Protein AF-A0A5C4X707-F1 (afdb_monomer)

pLDDT: mean 84.42, std 12.71, range [41.91, 95.31]

Structure (mmCIF, N/CA/C/O backbone):
data_AF-A0A5C4X707-F1
#
_entry.id   AF-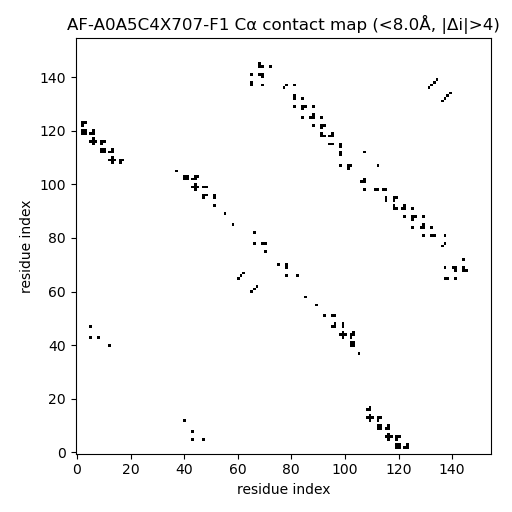A0A5C4X707-F1
#
loop_
_atom_site.group_PDB
_atom_site.id
_atom_site.type_symbol
_atom_site.label_atom_id
_atom_site.label_alt_id
_atom_site.label_comp_id
_atom_site.label_asym_id
_atom_site.label_entity_id
_atom_site.label_seq_id
_atom_site.pdbx_PDB_ins_code
_atom_site.Cartn_x
_atom_site.Cartn_y
_atom_site.Cartn_z
_atom_site.occupancy
_atom_site.B_iso_or_equiv
_atom_site.auth_seq_id
_atom_site.auth_comp_id
_atom_site.auth_asym_id
_atom_site.auth_atom_id
_atom_site.pdbx_PDB_model_num
ATOM 1 N N . MET A 1 1 ? -11.961 -0.443 -3.404 1.00 50.44 1 MET A N 1
ATOM 2 C CA . MET A 1 1 ? -12.842 -0.056 -2.289 1.00 50.44 1 MET A CA 1
ATOM 3 C C . MET A 1 1 ? -12.037 -0.204 -1.012 1.00 50.44 1 MET A C 1
ATOM 5 O O . MET A 1 1 ? -11.544 -1.285 -0.761 1.00 50.44 1 MET A O 1
ATOM 9 N N . ASP A 1 2 ? -11.797 0.842 -0.243 1.00 75.44 2 ASP A N 1
ATOM 10 C CA . ASP A 1 2 ? -10.866 1.921 -0.594 1.00 75.44 2 ASP A CA 1
ATOM 1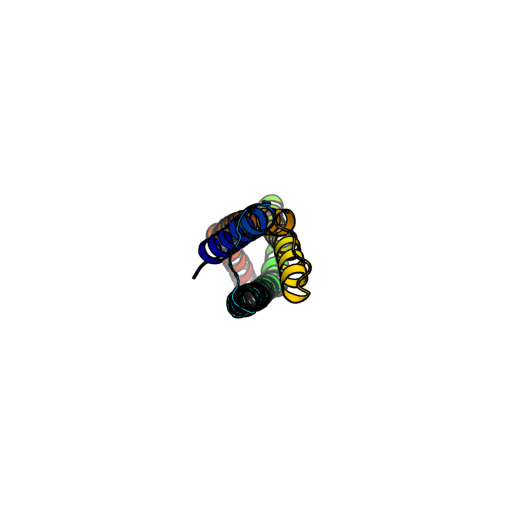1 C C . ASP A 1 2 ? -10.166 2.305 0.723 1.00 75.44 2 ASP A C 1
ATOM 13 O O . ASP A 1 2 ? -10.848 2.381 1.739 1.00 75.44 2 ASP A O 1
ATOM 17 N N . LEU A 1 3 ? -8.849 2.534 0.763 1.00 79.50 3 LEU A N 1
ATOM 18 C CA . LEU A 1 3 ? -8.132 2.860 2.019 1.00 79.50 3 LEU A CA 1
ATOM 19 C C . LEU A 1 3 ? -8.774 4.044 2.778 1.00 79.50 3 LEU A C 1
ATOM 21 O O . LEU A 1 3 ? -8.663 4.153 3.995 1.00 79.50 3 LEU A O 1
ATOM 25 N N . ALA A 1 4 ? -9.506 4.903 2.060 1.00 82.88 4 ALA A N 1
ATOM 26 C CA . ALA A 1 4 ? -10.344 5.958 2.621 1.00 82.88 4 ALA A CA 1
ATOM 27 C C . ALA A 1 4 ? -11.526 5.434 3.463 1.00 82.88 4 ALA A C 1
ATOM 29 O O . ALA A 1 4 ? -11.800 5.979 4.526 1.00 82.88 4 ALA A O 1
ATOM 30 N N . VAL A 1 5 ? -12.203 4.369 3.027 1.00 88.69 5 VAL A N 1
ATOM 31 C CA . VAL A 1 5 ? -13.287 3.713 3.778 1.00 88.69 5 VAL A CA 1
ATOM 32 C C . VAL A 1 5 ? -12.738 3.064 5.047 1.00 88.69 5 VAL A C 1
ATOM 34 O O . VAL A 1 5 ? -13.334 3.211 6.109 1.00 88.69 5 VAL A O 1
ATOM 37 N N . ALA A 1 6 ? -11.574 2.414 4.964 1.00 83.38 6 ALA A N 1
ATOM 38 C CA . ALA A 1 6 ? -10.903 1.861 6.139 1.00 83.38 6 ALA A CA 1
ATOM 39 C C . ALA A 1 6 ? -10.487 2.965 7.130 1.00 83.38 6 ALA A C 1
ATOM 41 O O . ALA A 1 6 ? -10.688 2.820 8.333 1.00 83.38 6 ALA A O 1
ATOM 42 N N . ALA A 1 7 ? -9.986 4.103 6.631 1.00 83.56 7 ALA A N 1
ATOM 43 C CA . ALA A 1 7 ? -9.646 5.252 7.470 1.00 83.56 7 ALA A CA 1
ATOM 44 C C . ALA A 1 7 ? -10.883 5.845 8.165 1.00 83.56 7 ALA A C 1
ATOM 46 O O . ALA A 1 7 ? -10.827 6.151 9.353 1.00 83.56 7 ALA A O 1
ATOM 47 N N . LEU A 1 8 ? -12.009 5.960 7.452 1.00 86.19 8 LEU A N 1
ATOM 48 C CA . LEU A 1 8 ? -13.289 6.387 8.028 1.00 86.19 8 LEU A CA 1
ATOM 49 C C . LEU A 1 8 ? -13.789 5.399 9.091 1.00 86.19 8 LEU A C 1
ATOM 51 O O . LEU A 1 8 ? -14.259 5.818 10.146 1.00 86.19 8 LEU A O 1
ATOM 55 N N . ALA A 1 9 ? -13.657 4.093 8.848 1.00 85.31 9 ALA A N 1
ATOM 56 C CA . ALA A 1 9 ? -14.033 3.062 9.811 1.00 85.31 9 ALA A CA 1
ATOM 57 C C . ALA A 1 9 ? -13.175 3.116 11.088 1.00 85.31 9 ALA A C 1
ATOM 59 O O . ALA A 1 9 ? -13.724 3.004 12.185 1.00 85.31 9 ALA A O 1
ATOM 60 N N . ALA A 1 10 ? -11.862 3.339 10.956 1.00 81.31 10 ALA A N 1
ATOM 61 C CA . ALA A 1 10 ? -10.948 3.521 12.084 1.00 81.31 10 ALA A CA 1
ATOM 62 C C . ALA A 1 10 ? -11.293 4.780 12.900 1.00 81.31 10 ALA A C 1
ATOM 64 O O . ALA A 1 10 ? -11.431 4.699 14.120 1.00 81.31 10 ALA A O 1
ATOM 65 N N . SER A 1 11 ? -11.542 5.917 12.240 1.00 84.69 11 SER A N 1
ATOM 66 C CA . SER A 1 11 ? -11.989 7.146 12.914 1.00 84.69 11 SER A CA 1
ATOM 67 C C . SER A 1 11 ? -13.323 6.960 13.647 1.00 84.69 11 SER A C 1
ATOM 69 O O . SER A 1 11 ? -13.434 7.324 14.814 1.00 84.69 11 SER A O 1
ATOM 71 N N . ALA A 1 12 ? -14.301 6.295 13.026 1.00 85.62 12 ALA A N 1
ATOM 72 C CA . ALA A 1 12 ? -15.584 6.001 13.665 1.00 85.62 12 ALA A CA 1
ATOM 73 C C . ALA A 1 12 ? -15.464 5.017 14.847 1.00 85.62 12 ALA A C 1
ATOM 75 O O . ALA A 1 12 ? -16.331 4.977 15.721 1.00 85.62 12 ALA A O 1
ATOM 76 N N . LEU A 1 13 ? -14.441 4.156 14.875 1.00 82.56 13 LEU A N 1
ATOM 77 C CA . LEU A 1 13 ? -14.133 3.338 16.051 1.00 82.56 13 LEU A CA 1
ATOM 78 C C . LEU A 1 13 ? -13.536 4.199 17.173 1.00 82.56 13 LEU A C 1
ATOM 80 O O . LEU A 1 13 ? -13.983 4.054 18.308 1.00 82.56 13 LEU A O 1
ATOM 84 N N . ALA A 1 14 ? -12.624 5.125 16.858 1.00 81.19 14 ALA A N 1
ATOM 85 C CA . ALA A 1 14 ? -12.007 6.018 17.843 1.00 81.19 14 ALA A CA 1
ATOM 86 C C . ALA A 1 14 ? -13.047 6.881 18.579 1.00 81.19 14 ALA A C 1
ATOM 88 O O . ALA A 1 14 ? -13.078 6.892 19.807 1.00 81.19 14 ALA A O 1
ATOM 89 N N . GLU A 1 15 ? -13.962 7.513 17.837 1.00 84.38 15 GLU A N 1
ATOM 90 C CA . GLU A 1 15 ? -15.031 8.360 18.397 1.00 84.38 15 GLU A CA 1
ATOM 91 C C . GLU A 1 15 ? -15.946 7.595 19.370 1.00 84.38 15 GLU A C 1
ATOM 93 O O . GLU A 1 15 ? -16.390 8.132 20.385 1.00 84.38 15 GLU A O 1
ATOM 98 N N . ARG A 1 16 ? -16.212 6.311 19.092 1.00 81.88 16 ARG A N 1
ATOM 99 C CA . ARG A 1 16 ? -17.017 5.451 19.976 1.00 81.88 16 ARG A CA 1
ATOM 100 C C . ARG A 1 16 ? -16.262 5.032 21.232 1.00 81.88 16 ARG A C 1
ATOM 102 O O . ARG A 1 16 ? -16.881 4.925 22.289 1.00 81.88 16 ARG A O 1
ATOM 109 N N . SER A 1 17 ? -14.959 4.785 21.116 1.00 77.69 17 SER A N 1
ATOM 110 C CA . SER A 1 17 ? -14.108 4.455 22.260 1.00 77.69 17 SER A CA 1
ATOM 111 C C . SER A 1 17 ? -14.00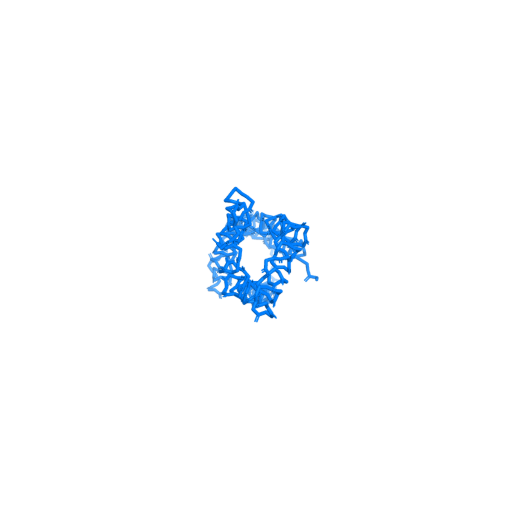4 5.630 23.235 1.00 77.69 17 SER A C 1
ATOM 113 O O . SER A 1 17 ? -14.127 5.415 24.438 1.00 77.69 17 SER A O 1
ATOM 115 N N . ASP A 1 18 ? -13.884 6.866 22.737 1.00 78.19 18 ASP A N 1
ATOM 116 C CA . ASP A 1 18 ? -13.902 8.072 23.580 1.00 78.19 18 ASP A CA 1
ATOM 117 C C . ASP A 1 18 ? -15.252 8.256 24.295 1.00 78.19 18 ASP A C 1
ATOM 119 O O . ASP A 1 18 ? -15.297 8.518 25.497 1.00 78.19 18 ASP A O 1
ATOM 123 N N . ALA A 1 19 ? -16.369 8.073 23.578 1.00 73.75 19 ALA A N 1
ATOM 124 C CA . ALA A 1 19 ? -17.711 8.225 24.144 1.00 73.75 19 ALA A CA 1
ATOM 125 C C . ALA A 1 19 ? -18.010 7.221 25.275 1.00 73.75 19 ALA A C 1
ATOM 127 O O . ALA A 1 19 ? -18.775 7.531 26.187 1.00 73.75 19 ALA A O 1
ATOM 128 N N . SER A 1 20 ? -17.395 6.033 25.243 1.00 63.66 20 SER A N 1
ATOM 129 C CA . SER A 1 20 ? -17.551 5.005 26.279 1.00 63.66 20 SER A CA 1
ATOM 130 C C . SER A 1 20 ? -16.793 5.308 27.580 1.00 63.66 20 SER A C 1
ATOM 132 O O . SER A 1 20 ? -17.053 4.643 28.583 1.00 63.66 20 SER A O 1
ATOM 134 N N . LEU A 1 21 ? -15.856 6.263 27.579 1.00 59.34 21 LEU A N 1
ATOM 135 C CA . LEU A 1 21 ? -15.032 6.625 28.742 1.00 59.34 21 LEU A CA 1
ATOM 136 C C . LEU A 1 21 ? -15.624 7.782 29.569 1.00 59.34 21 LEU A C 1
ATOM 138 O O . LEU A 1 21 ? -15.112 8.086 30.647 1.00 59.34 21 LEU A O 1
ATOM 142 N N . LEU A 1 22 ? -16.703 8.422 29.102 1.00 59.59 22 LEU A N 1
ATOM 143 C CA . LEU A 1 22 ? -17.369 9.512 29.820 1.00 59.59 22 LEU A CA 1
ATOM 144 C C . LEU A 1 22 ? -18.323 8.964 30.906 1.00 59.59 22 LEU A C 1
ATOM 146 O O . LEU A 1 22 ? -19.205 8.157 30.599 1.00 59.59 22 LEU A O 1
ATOM 150 N N . PRO A 1 23 ? -18.205 9.401 32.176 1.00 49.16 23 PRO A N 1
ATOM 151 C CA . PRO A 1 23 ? -19.057 8.921 33.257 1.00 49.16 23 PRO A CA 1
ATOM 152 C C . PRO A 1 23 ? -20.427 9.609 33.193 1.00 49.16 23 PRO A C 1
ATOM 154 O O . PRO A 1 23 ? -20.570 10.765 33.583 1.00 49.16 23 PRO A O 1
ATOM 157 N N . GLY A 1 24 ? -21.449 8.905 32.701 1.00 54.03 24 GLY A N 1
ATOM 158 C CA . GLY A 1 24 ? -22.818 9.429 32.710 1.00 54.03 24 GLY A CA 1
ATOM 159 C C . GLY A 1 24 ? -23.778 8.775 31.722 1.00 54.03 24 GLY A C 1
ATOM 160 O O . GLY A 1 24 ? -24.284 9.444 30.831 1.00 54.03 24 GLY A O 1
ATOM 161 N N . SER A 1 25 ? -24.083 7.486 31.881 1.00 43.97 25 SER A N 1
ATOM 162 C CA . SER A 1 25 ? -25.336 6.935 31.351 1.00 43.97 25 SER A CA 1
ATOM 163 C C . SER A 1 25 ? -25.784 5.760 32.213 1.00 43.97 25 SER A C 1
ATOM 165 O O . SER A 1 25 ? -25.260 4.651 32.147 1.00 43.97 25 SER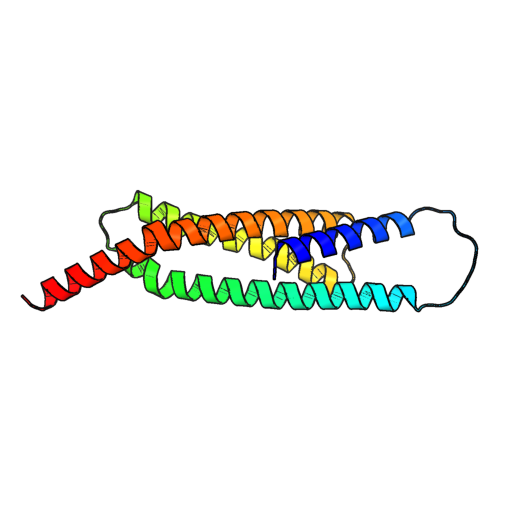 A O 1
ATOM 167 N N . THR A 1 26 ? -26.720 6.052 33.106 1.00 55.25 26 THR A N 1
ATOM 168 C CA . THR A 1 26 ? -27.480 5.087 33.890 1.00 55.25 26 THR A CA 1
ATOM 169 C C . THR A 1 26 ? -28.518 4.408 32.993 1.00 55.25 26 THR A C 1
ATOM 171 O O . THR A 1 26 ? -29.365 5.080 32.413 1.00 55.25 26 THR A O 1
ATOM 174 N N . GLY A 1 27 ? -28.503 3.074 32.914 1.00 41.91 27 GLY A N 1
ATOM 175 C CA . GLY A 1 27 ? -29.601 2.299 32.317 1.00 41.91 27 GLY A CA 1
ATOM 176 C C . GLY A 1 27 ? -29.127 1.038 31.603 1.00 41.91 27 GLY A C 1
ATOM 177 O O . GLY A 1 27 ? -28.537 1.106 30.532 1.00 41.91 27 GLY A O 1
ATOM 178 N N . GLY A 1 28 ? -29.361 -0.119 32.221 1.00 51.09 28 GLY A N 1
ATOM 179 C CA . GLY A 1 28 ? -28.821 -1.405 31.795 1.00 51.09 28 GLY A CA 1
ATOM 180 C C . GLY A 1 28 ? -29.476 -2.033 30.561 1.00 51.09 28 GLY A C 1
ATOM 181 O O . GLY A 1 28 ? -30.682 -1.942 30.357 1.00 51.09 28 GLY A O 1
ATOM 182 N N . ALA A 1 29 ? -28.653 -2.768 29.810 1.00 43.38 29 ALA A N 1
ATOM 183 C CA . ALA A 1 29 ? -28.986 -4.014 29.117 1.00 43.38 29 ALA A CA 1
ATOM 184 C C . ALA A 1 29 ? -27.670 -4.780 28.826 1.00 43.38 29 ALA A C 1
ATOM 186 O O . ALA A 1 29 ? -26.661 -4.150 28.497 1.00 43.38 29 ALA A O 1
ATOM 187 N N . PRO A 1 30 ? -27.625 -6.120 28.948 1.00 47.47 30 PRO A N 1
ATOM 188 C CA . PRO A 1 30 ? -26.400 -6.892 28.752 1.00 47.47 30 PRO A CA 1
ATOM 189 C C . PRO A 1 30 ? -25.955 -6.982 27.273 1.00 47.47 30 PRO A C 1
ATOM 191 O O . PRO A 1 30 ? -26.691 -7.419 26.395 1.00 47.47 30 PRO A O 1
ATOM 194 N N . SER A 1 31 ? -24.684 -6.635 27.034 1.00 50.78 31 SER A N 1
ATOM 195 C CA . SER A 1 31 ? -23.703 -7.367 26.204 1.00 50.78 31 SER A CA 1
ATOM 196 C C . SER A 1 31 ? -23.937 -7.629 24.693 1.00 50.78 31 SER A C 1
ATOM 198 O O . SER A 1 31 ? -23.200 -8.425 24.108 1.00 50.78 31 SER A O 1
ATOM 200 N N . THR A 1 32 ? -24.853 -6.962 23.986 1.00 48.62 32 THR A N 1
ATOM 201 C CA . THR A 1 32 ? -24.938 -7.089 22.503 1.00 48.62 32 THR A CA 1
ATOM 202 C C . THR A 1 32 ? -24.113 -6.036 21.750 1.00 48.62 32 THR A C 1
ATOM 204 O O . THR A 1 32 ? -23.527 -6.324 20.702 1.00 48.62 32 THR A O 1
ATOM 207 N N . ALA A 1 33 ? -23.989 -4.827 22.304 1.00 52.44 33 ALA A N 1
ATOM 208 C CA . ALA A 1 33 ? -23.243 -3.725 21.691 1.00 52.44 33 ALA A CA 1
ATOM 209 C C . ALA A 1 33 ? -21.717 -3.964 21.667 1.00 52.44 33 ALA A C 1
ATOM 211 O O . ALA A 1 33 ? -21.065 -3.675 20.660 1.00 52.44 33 ALA A O 1
ATOM 212 N N . GLY A 1 34 ? -21.161 -4.568 22.727 1.00 56.47 34 GLY A N 1
ATOM 213 C CA . GLY A 1 34 ? -19.735 -4.915 22.813 1.00 56.47 34 GLY A CA 1
ATOM 214 C C . GLY A 1 34 ? -19.309 -5.955 21.770 1.00 56.47 34 GLY A C 1
ATOM 215 O O . GLY A 1 34 ? -18.305 -5.770 21.083 1.00 56.47 34 GLY A O 1
ATOM 216 N N . GLY A 1 35 ? -20.130 -6.991 21.554 1.00 67.19 35 GLY A N 1
ATOM 217 C CA . GLY A 1 35 ? -19.869 -8.026 20.546 1.00 67.19 35 GLY A CA 1
ATOM 218 C C . GLY A 1 35 ? -19.930 -7.512 19.103 1.00 67.19 35 GLY A C 1
ATOM 219 O O . GLY A 1 35 ? -19.161 -7.957 18.252 1.00 67.19 35 GLY A O 1
ATOM 220 N N . SER A 1 36 ? -20.796 -6.534 18.819 1.00 77.19 36 SER A N 1
ATOM 221 C CA . SER A 1 36 ? -20.877 -5.888 17.500 1.00 77.19 36 SER A CA 1
ATOM 222 C C . SER A 1 36 ? -19.663 -4.995 17.214 1.00 77.19 36 SER A C 1
ATOM 224 O O . SER A 1 36 ? -19.129 -5.004 16.104 1.00 77.19 36 SER A O 1
ATOM 226 N N . SER A 1 37 ? -19.173 -4.253 18.215 1.00 79.44 37 SER A N 1
ATOM 227 C CA . SER A 1 37 ? -17.973 -3.418 18.064 1.00 79.44 37 SER A CA 1
ATOM 228 C C . SER A 1 37 ? -16.710 -4.255 17.859 1.00 79.44 37 SER A C 1
ATOM 230 O O . SER A 1 37 ? -15.986 -4.031 16.890 1.00 79.44 37 SER A O 1
ATOM 232 N N . ALA A 1 38 ? -16.507 -5.284 18.687 1.00 81.50 38 ALA A N 1
ATOM 233 C CA . ALA A 1 38 ? -15.374 -6.200 18.566 1.00 81.50 38 ALA A CA 1
ATOM 234 C C . ALA A 1 38 ? -15.364 -6.934 17.214 1.00 81.50 38 ALA A C 1
ATOM 236 O O . ALA A 1 38 ? -14.322 -7.048 16.574 1.00 81.50 38 ALA A O 1
ATOM 237 N N . ARG A 1 39 ? -16.533 -7.359 16.713 1.00 86.88 39 ARG A N 1
ATOM 238 C CA . ARG A 1 39 ? -16.649 -7.987 15.387 1.00 86.88 39 ARG A CA 1
ATOM 239 C C . ARG A 1 39 ? -16.290 -7.029 14.249 1.00 86.88 39 ARG A C 1
ATOM 241 O O . ARG A 1 39 ? -15.649 -7.446 13.292 1.00 86.88 39 ARG A O 1
ATOM 248 N N . ARG A 1 40 ? -16.680 -5.752 14.344 1.00 87.38 40 ARG A N 1
ATOM 249 C CA . ARG A 1 40 ? -16.312 -4.725 13.351 1.00 87.38 40 ARG A CA 1
ATOM 250 C C . ARG A 1 40 ? -14.821 -4.399 13.386 1.00 87.38 40 ARG A C 1
ATOM 252 O O . ARG A 1 40 ? -14.227 -4.261 12.325 1.00 87.38 40 ARG A O 1
ATOM 259 N N . ALA A 1 41 ? -14.232 -4.309 14.578 1.00 87.75 41 ALA A N 1
ATOM 260 C CA . ALA A 1 41 ? -12.792 -4.143 14.757 1.00 87.75 41 ALA A CA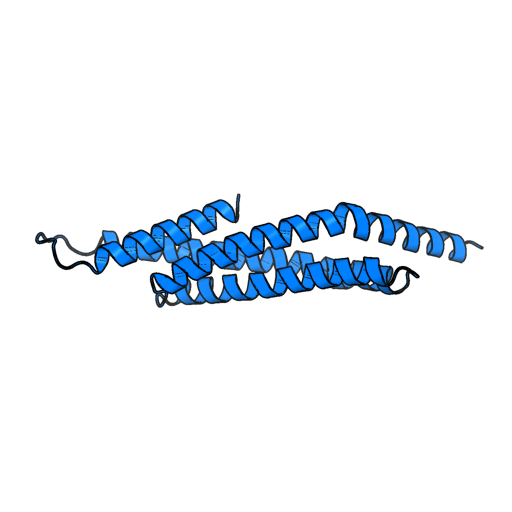 1
ATOM 261 C C . ALA A 1 41 ? -12.014 -5.313 14.134 1.00 87.75 41 ALA A C 1
ATOM 263 O O . ALA A 1 41 ? -11.082 -5.086 13.369 1.00 87.75 41 ALA A O 1
ATOM 264 N N . ARG A 1 42 ? -12.466 -6.551 14.375 1.00 90.19 42 ARG A N 1
ATOM 265 C CA . ARG A 1 42 ? -11.892 -7.763 13.777 1.00 90.19 42 ARG A CA 1
ATOM 266 C C . ARG A 1 42 ? -11.998 -7.765 12.251 1.00 90.19 42 ARG A C 1
ATOM 268 O O . ARG A 1 42 ? -10.995 -7.928 11.578 1.00 90.19 42 ARG A O 1
ATOM 275 N N . ALA A 1 43 ? -13.186 -7.492 11.710 1.00 90.38 43 ALA A N 1
ATOM 276 C CA . ALA A 1 43 ? -13.393 -7.432 10.263 1.00 90.38 43 ALA A CA 1
ATOM 277 C C . ALA A 1 43 ? -12.549 -6.334 9.591 1.00 90.38 43 ALA A C 1
ATOM 279 O O . ALA A 1 43 ? -12.065 -6.522 8.477 1.00 90.38 43 ALA A O 1
ATOM 280 N N . LEU A 1 44 ? -12.356 -5.191 10.263 1.00 91.12 44 LEU A N 1
ATOM 281 C CA . LEU A 1 44 ? -11.440 -4.152 9.798 1.00 91.12 44 LEU A CA 1
ATOM 282 C C . LEU A 1 44 ? -9.994 -4.659 9.808 1.00 91.12 44 LEU A C 1
ATOM 284 O O . LEU A 1 44 ? -9.293 -4.461 8.823 1.00 91.12 44 LEU A O 1
ATOM 288 N N . ALA A 1 45 ? -9.561 -5.324 10.880 1.00 92.56 45 ALA A N 1
ATOM 289 C CA . ALA A 1 45 ? -8.215 -5.876 10.981 1.00 92.56 45 ALA A CA 1
ATOM 290 C C . ALA A 1 45 ? -7.922 -6.912 9.887 1.00 92.56 45 ALA A C 1
ATOM 292 O O . ALA A 1 45 ? -6.907 -6.789 9.205 1.00 92.56 45 ALA A O 1
ATOM 293 N N . ASP A 1 46 ? -8.837 -7.858 9.663 1.00 93.06 46 ASP A N 1
ATOM 294 C CA . ASP A 1 46 ? -8.706 -8.882 8.620 1.00 93.06 46 ASP A CA 1
ATOM 295 C C . ASP A 1 46 ? -8.611 -8.226 7.230 1.00 93.06 46 ASP A C 1
ATOM 297 O O . ASP A 1 46 ? -7.703 -8.511 6.451 1.00 93.06 46 ASP A O 1
ATOM 301 N N . HIS A 1 47 ? -9.478 -7.245 6.948 1.00 93.19 47 HIS A N 1
ATOM 302 C CA . HIS A 1 47 ? -9.432 -6.498 5.690 1.00 93.19 47 HIS A CA 1
ATOM 303 C C . HIS A 1 47 ? -8.113 -5.732 5.492 1.00 93.19 47 HIS A C 1
ATOM 305 O O . HIS A 1 47 ? -7.591 -5.663 4.374 1.00 93.19 47 HIS A O 1
ATOM 311 N N . LEU A 1 48 ? -7.576 -5.130 6.557 1.00 93.56 48 LEU A N 1
ATOM 312 C CA . LEU A 1 48 ? -6.298 -4.423 6.509 1.00 93.56 48 LEU A CA 1
ATOM 313 C C . LEU A 1 48 ? -5.133 -5.385 6.281 1.00 93.56 48 LEU A C 1
ATOM 315 O O . LEU A 1 48 ? -4.279 -5.088 5.450 1.00 93.56 48 LEU A O 1
ATOM 319 N N . ALA A 1 49 ? -5.128 -6.538 6.950 1.00 92.56 49 ALA A N 1
ATOM 320 C CA . ALA A 1 49 ? -4.121 -7.575 6.757 1.00 92.56 49 ALA A CA 1
ATOM 321 C C . ALA A 1 49 ? -4.103 -8.074 5.303 1.00 92.56 49 ALA A C 1
ATOM 323 O O . ALA A 1 49 ? -3.046 -8.069 4.668 1.00 92.56 49 ALA A O 1
ATOM 324 N N . ASP A 1 50 ? -5.271 -8.393 4.738 1.00 93.19 50 ASP A N 1
ATOM 325 C CA . ASP A 1 50 ? -5.402 -8.818 3.339 1.00 93.19 50 ASP A CA 1
ATOM 326 C C . ASP A 1 50 ? -4.935 -7.727 2.363 1.00 93.19 50 ASP A C 1
ATOM 328 O O . ASP A 1 50 ? -4.220 -7.993 1.392 1.00 93.19 50 ASP A O 1
ATOM 332 N N . THR A 1 51 ? -5.302 -6.471 2.634 1.00 92.75 51 THR A N 1
ATOM 333 C CA . THR A 1 51 ? -4.905 -5.327 1.801 1.00 92.75 51 THR A CA 1
ATOM 334 C C . THR A 1 51 ? -3.392 -5.114 1.832 1.00 92.75 51 THR A C 1
ATOM 336 O O . THR A 1 51 ? -2.779 -4.904 0.781 1.00 92.75 51 THR A O 1
ATOM 339 N N . CYS A 1 52 ? -2.772 -5.186 3.011 1.00 93.50 52 CYS A N 1
ATOM 340 C CA . CYS A 1 52 ? -1.326 -5.053 3.161 1.00 93.50 52 CYS A CA 1
ATOM 341 C C . CYS A 1 52 ? -0.577 -6.207 2.487 1.00 93.50 52 CYS A C 1
ATOM 343 O O . CYS A 1 52 ? 0.398 -5.960 1.774 1.00 93.50 52 CYS A O 1
ATOM 345 N N . ALA A 1 53 ? -1.062 -7.444 2.628 1.00 93.00 53 ALA A N 1
ATOM 346 C CA . ALA A 1 53 ? -0.487 -8.613 1.968 1.00 93.00 53 ALA A CA 1
ATOM 347 C C . ALA A 1 53 ? -0.525 -8.484 0.436 1.00 93.00 53 ALA A C 1
ATOM 349 O O . ALA A 1 53 ? 0.491 -8.708 -0.228 1.00 93.00 53 ALA A O 1
ATOM 350 N N . GLY A 1 54 ? -1.660 -8.052 -0.127 1.00 93.75 54 GLY A N 1
ATOM 351 C CA . GLY A 1 54 ? -1.794 -7.802 -1.564 1.00 93.75 54 GLY A CA 1
ATOM 352 C C . GLY A 1 54 ? -0.835 -6.718 -2.063 1.00 93.75 54 GLY A C 1
ATOM 353 O O . GLY A 1 54 ? -0.093 -6.937 -3.019 1.00 93.75 54 GLY A O 1
ATOM 354 N N . LEU A 1 55 ? -0.776 -5.574 -1.371 1.00 92.94 55 LEU A N 1
ATOM 355 C CA . LEU A 1 55 ? 0.130 -4.479 -1.734 1.00 92.94 55 LEU A CA 1
ATOM 356 C C . LEU A 1 55 ? 1.605 -4.880 -1.627 1.00 92.94 55 LEU A C 1
ATOM 358 O O . LEU A 1 55 ? 2.401 -4.500 -2.486 1.00 92.94 55 LEU A O 1
ATOM 362 N N . ARG A 1 56 ? 1.985 -5.665 -0.613 1.00 92.94 56 ARG A N 1
ATOM 363 C CA . ARG A 1 56 ? 3.347 -6.200 -0.507 1.00 92.94 56 ARG A CA 1
ATOM 364 C C . ARG A 1 56 ? 3.674 -7.142 -1.650 1.00 92.94 56 ARG A C 1
ATOM 366 O O . ARG A 1 56 ? 4.743 -7.001 -2.229 1.00 92.94 56 ARG A O 1
ATOM 373 N N . SER A 1 57 ? 2.767 -8.055 -1.993 1.00 92.94 57 SER A N 1
ATOM 374 C CA . SER A 1 57 ? 2.966 -8.973 -3.116 1.00 92.94 57 SER A CA 1
ATOM 375 C C . SER A 1 57 ? 3.224 -8.208 -4.418 1.00 92.94 57 SER A C 1
ATOM 377 O O . SER A 1 57 ? 4.229 -8.459 -5.090 1.00 92.94 57 SER A O 1
ATOM 379 N N . ASP A 1 58 ? 2.402 -7.194 -4.707 1.00 90.38 58 ASP A N 1
ATOM 380 C CA . ASP A 1 58 ? 2.579 -6.320 -5.868 1.00 90.38 58 ASP A CA 1
ATOM 381 C C . ASP A 1 58 ? 3.950 -5.628 -5.848 1.00 90.38 58 ASP A C 1
ATOM 383 O O . ASP A 1 58 ? 4.704 -5.700 -6.823 1.00 90.38 58 ASP A O 1
ATOM 387 N N . LEU A 1 59 ? 4.313 -4.992 -4.730 1.00 91.06 59 LEU A N 1
ATOM 388 C CA . LEU A 1 59 ? 5.605 -4.315 -4.583 1.00 91.06 59 LEU A CA 1
ATOM 389 C C . LEU A 1 59 ? 6.783 -5.283 -4.719 1.00 91.06 59 LEU A C 1
ATOM 391 O O . LEU A 1 59 ? 7.789 -4.934 -5.334 1.00 91.06 59 LEU A O 1
ATOM 395 N N . THR A 1 60 ? 6.676 -6.501 -4.191 1.00 90.81 60 THR A N 1
ATOM 396 C CA . THR A 1 60 ? 7.712 -7.530 -4.315 1.00 90.81 60 THR A CA 1
ATOM 397 C C . THR A 1 60 ? 7.920 -7.919 -5.774 1.00 90.81 60 THR A C 1
ATOM 399 O O . THR A 1 60 ? 9.060 -7.927 -6.239 1.00 90.81 60 THR A O 1
ATOM 402 N N . VAL A 1 61 ? 6.850 -8.169 -6.534 1.00 88.12 61 VAL A N 1
ATOM 403 C CA . VAL A 1 61 ? 6.957 -8.467 -7.974 1.00 88.12 61 VAL A CA 1
ATOM 404 C C . VAL A 1 61 ? 7.648 -7.317 -8.707 1.00 88.12 61 VAL A C 1
ATOM 406 O O . VAL A 1 61 ? 8.577 -7.524 -9.490 1.00 88.12 61 VAL A O 1
ATOM 409 N N . GLN A 1 62 ? 7.254 -6.085 -8.407 1.00 88.00 62 GLN A N 1
ATOM 410 C CA . GLN A 1 62 ? 7.846 -4.889 -8.995 1.00 88.00 62 GLN A CA 1
ATOM 411 C C . GL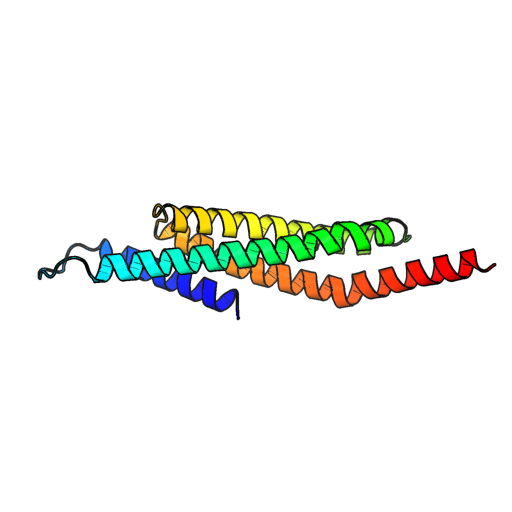N A 1 62 ? 9.341 -4.736 -8.662 1.00 88.00 62 GLN A C 1
ATOM 413 O O . GLN A 1 62 ? 10.153 -4.432 -9.545 1.00 88.00 62 GLN A O 1
ATOM 418 N N . GLN A 1 63 ? 9.720 -4.989 -7.409 1.00 86.06 63 GLN A N 1
ATOM 419 C CA . GLN A 1 63 ? 11.101 -4.921 -6.932 1.00 86.06 63 GLN A CA 1
ATOM 420 C C . GLN A 1 63 ? 11.987 -6.034 -7.496 1.00 86.06 63 GLN A C 1
ATOM 422 O O . GLN A 1 63 ? 13.164 -5.785 -7.754 1.00 86.06 63 GLN A O 1
ATOM 427 N N . LEU A 1 64 ? 11.449 -7.237 -7.692 1.00 88.31 64 LEU A N 1
ATOM 428 C CA . LEU A 1 64 ? 12.209 -8.387 -8.185 1.00 88.31 64 LEU A CA 1
ATOM 429 C C . LEU A 1 64 ? 12.331 -8.417 -9.708 1.00 88.31 64 LEU A C 1
ATOM 431 O O . LEU A 1 64 ? 13.320 -8.930 -10.223 1.00 88.31 64 LEU A O 1
ATOM 435 N N . VAL A 1 65 ? 11.357 -7.867 -10.435 1.00 84.62 65 VAL A N 1
ATOM 436 C CA . VAL A 1 65 ? 11.324 -7.961 -11.902 1.00 84.62 65 VAL A CA 1
ATOM 437 C C . VAL A 1 65 ? 11.819 -6.680 -12.566 1.00 84.62 65 VAL A C 1
ATOM 439 O O . VAL A 1 65 ? 12.687 -6.724 -13.435 1.00 84.62 65 VAL A O 1
ATOM 442 N N . VAL A 1 66 ? 11.301 -5.517 -12.166 1.00 83.69 66 VAL A N 1
ATOM 443 C CA . VAL A 1 66 ? 11.520 -4.269 -12.918 1.00 83.69 66 VAL A CA 1
ATOM 444 C C . VAL A 1 66 ? 12.705 -3.478 -12.382 1.00 83.69 66 VAL A C 1
ATOM 446 O O . VAL A 1 66 ? 13.506 -2.980 -13.173 1.00 83.69 66 VAL A O 1
ATOM 449 N N . LEU A 1 67 ? 12.877 -3.376 -11.058 1.00 81.94 67 LEU A N 1
ATOM 450 C CA . LEU A 1 67 ? 14.017 -2.633 -10.503 1.00 81.94 67 LEU A CA 1
ATOM 451 C C . LEU A 1 67 ? 15.384 -3.162 -10.983 1.00 81.94 67 LEU A C 1
ATOM 453 O O . LEU A 1 67 ? 16.249 -2.326 -11.253 1.00 81.94 67 LEU A O 1
ATOM 457 N N . PRO A 1 68 ? 15.624 -4.480 -11.148 1.00 86.31 68 PRO A N 1
ATOM 458 C CA . PRO A 1 68 ? 16.886 -4.975 -11.695 1.00 86.31 68 PRO A CA 1
ATOM 459 C C . PRO A 1 68 ? 17.129 -4.530 -13.138 1.00 86.31 68 PRO A C 1
ATOM 461 O O . PRO A 1 68 ? 18.255 -4.174 -13.476 1.00 86.31 68 PRO A O 1
ATOM 464 N N . VAL A 1 69 ? 16.083 -4.475 -13.970 1.00 86.38 69 VAL A N 1
ATOM 465 C CA . VAL A 1 69 ? 16.173 -3.937 -15.337 1.00 86.38 69 VAL A CA 1
ATOM 466 C C . VAL A 1 69 ? 16.569 -2.463 -15.284 1.00 86.38 69 VAL A C 1
ATOM 468 O O . VAL A 1 69 ? 17.536 -2.048 -15.926 1.00 86.38 69 VAL A O 1
ATOM 471 N N . LEU A 1 70 ? 15.890 -1.683 -14.443 1.00 83.56 70 LEU A N 1
ATOM 472 C CA . LEU A 1 70 ? 16.139 -0.250 -14.300 1.00 83.56 70 LEU A CA 1
ATOM 473 C C . LEU A 1 70 ? 17.539 0.072 -13.761 1.00 83.56 70 LEU A C 1
ATOM 475 O O . LEU A 1 70 ? 18.129 1.063 -14.178 1.00 83.56 70 LEU A O 1
ATOM 479 N N . ARG A 1 71 ? 18.118 -0.766 -12.890 1.00 81.50 71 ARG A N 1
ATOM 480 C CA . ARG A 1 71 ? 19.492 -0.581 -12.367 1.00 81.50 71 ARG A CA 1
ATOM 481 C C . ARG A 1 71 ? 20.570 -0.571 -13.447 1.00 81.50 71 ARG A C 1
ATOM 483 O O . ARG A 1 71 ? 21.656 -0.064 -13.203 1.00 81.50 71 ARG A O 1
ATOM 490 N N . THR A 1 72 ? 20.284 -1.144 -14.608 1.00 80.38 72 THR A N 1
ATOM 491 C CA . THR A 1 72 ? 21.232 -1.190 -15.727 1.00 80.38 72 THR A CA 1
ATOM 492 C C . THR A 1 72 ? 21.085 -0.025 -16.699 1.00 80.38 72 THR A C 1
ATOM 494 O O . THR A 1 72 ? 21.901 0.118 -17.604 1.00 80.38 72 THR A O 1
ATOM 497 N N . ALA A 1 73 ? 20.062 0.811 -16.512 1.00 76.81 73 ALA A N 1
ATOM 498 C CA . ALA A 1 73 ? 19.879 2.025 -17.286 1.00 76.81 73 ALA A CA 1
ATOM 499 C C . ALA A 1 73 ? 20.791 3.146 -16.748 1.00 76.81 73 ALA A C 1
ATOM 501 O O . ALA A 1 73 ? 20.932 3.283 -15.529 1.00 76.81 73 ALA A O 1
ATOM 502 N N . PRO A 1 74 ? 21.335 4.025 -17.608 1.00 68.56 74 PRO A N 1
ATOM 503 C CA . PRO A 1 74 ? 22.198 5.145 -17.209 1.00 68.56 74 PRO A CA 1
ATOM 504 C C . PRO A 1 74 ? 21.424 6.324 -16.572 1.00 68.56 74 PRO A C 1
ATOM 506 O O . PRO A 1 74 ? 21.751 7.487 -16.776 1.00 68.56 74 PRO A O 1
ATOM 509 N N . LEU A 1 75 ? 20.363 6.050 -15.808 1.00 67.06 75 LEU A N 1
ATOM 510 C CA . LEU A 1 75 ? 19.340 7.031 -15.407 1.00 67.06 75 LEU A CA 1
ATOM 511 C C . LEU A 1 75 ? 19.241 7.220 -13.886 1.00 67.06 75 LEU A C 1
ATOM 513 O O . LEU A 1 75 ? 18.149 7.417 -13.354 1.00 67.06 75 LEU A O 1
ATOM 517 N N . GLY A 1 76 ? 20.384 7.164 -13.193 1.00 69.69 76 GLY A N 1
ATOM 518 C CA . GLY A 1 76 ? 20.528 7.022 -11.734 1.00 69.69 76 GLY A CA 1
ATOM 519 C C . GLY A 1 76 ? 19.499 7.739 -10.843 1.00 69.69 76 GLY A C 1
ATOM 520 O O . GLY A 1 76 ? 18.971 7.125 -9.922 1.00 69.69 76 GLY A O 1
ATOM 521 N N . LEU A 1 77 ? 19.147 9.001 -11.121 1.00 72.12 77 LEU A N 1
ATOM 522 C CA . LEU A 1 77 ? 18.164 9.745 -10.314 1.00 72.12 77 LEU A CA 1
ATOM 523 C C . LEU A 1 77 ? 16.716 9.263 -10.504 1.00 72.12 77 LEU A C 1
ATOM 525 O O . LEU A 1 77 ? 15.980 9.144 -9.527 1.00 72.12 77 LEU A O 1
ATOM 529 N N . ARG A 1 78 ? 16.293 8.939 -11.733 1.00 75.81 78 ARG A N 1
ATOM 530 C CA . ARG A 1 78 ? 14.924 8.454 -12.006 1.00 75.81 78 ARG A CA 1
ATOM 531 C C . ARG A 1 78 ? 14.677 7.096 -11.354 1.00 75.81 78 ARG A C 1
ATOM 533 O O . ARG A 1 78 ? 13.618 6.856 -10.781 1.00 75.81 78 ARG A O 1
ATOM 540 N N . THR A 1 79 ? 15.675 6.219 -11.392 1.00 78.50 79 THR A N 1
ATOM 541 C CA . THR A 1 79 ? 15.585 4.880 -10.797 1.00 78.50 79 THR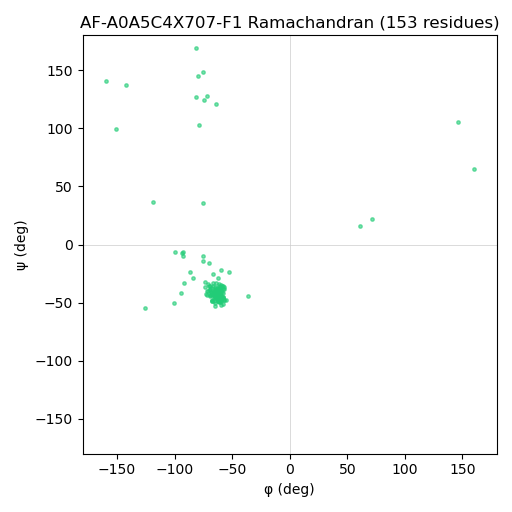 A CA 1
ATOM 542 C C . THR A 1 79 ? 15.647 4.925 -9.269 1.00 78.50 79 THR A C 1
ATOM 544 O O . THR A 1 79 ? 14.965 4.137 -8.609 1.00 78.50 79 THR A O 1
ATOM 547 N N . ALA A 1 80 ? 16.388 5.880 -8.696 1.00 83.00 80 ALA A N 1
ATOM 548 C CA . ALA A 1 80 ? 16.394 6.146 -7.260 1.00 83.00 80 ALA A CA 1
ATOM 549 C C . ALA A 1 80 ? 15.028 6.637 -6.753 1.00 83.00 80 ALA A C 1
ATOM 551 O O . ALA A 1 80 ? 14.549 6.130 -5.742 1.00 83.00 80 ALA A O 1
ATOM 552 N N . VAL A 1 81 ? 14.360 7.545 -7.477 1.00 87.00 81 VAL A N 1
ATOM 553 C CA . VAL A 1 81 ? 13.022 8.051 -7.106 1.00 87.00 81 VAL A CA 1
ATOM 554 C C . VAL A 1 81 ? 11.974 6.935 -7.099 1.00 87.00 81 VAL A C 1
ATOM 556 O O . VAL A 1 81 ? 11.192 6.830 -6.154 1.00 87.00 81 VAL A O 1
ATOM 559 N N . VAL A 1 82 ? 11.977 6.058 -8.109 1.00 86.50 82 VAL A N 1
ATOM 560 C CA . VAL A 1 82 ? 11.063 4.902 -8.142 1.00 86.50 82 VAL A CA 1
ATOM 561 C C . VAL A 1 82 ? 11.330 3.971 -6.959 1.00 86.50 82 VAL A C 1
ATOM 563 O O . VAL A 1 82 ? 10.386 3.579 -6.278 1.00 86.50 82 VAL A O 1
ATOM 566 N N . ARG A 1 83 ? 12.596 3.667 -6.651 1.00 85.62 83 ARG A N 1
ATOM 567 C CA . ARG A 1 83 ? 12.940 2.832 -5.491 1.00 85.62 83 ARG A CA 1
ATOM 568 C C . ARG A 1 83 ? 12.479 3.454 -4.173 1.00 85.62 83 ARG A C 1
ATOM 570 O O . ARG A 1 83 ? 11.804 2.777 -3.403 1.00 85.62 83 ARG A O 1
ATOM 577 N N . ALA A 1 84 ? 12.792 4.729 -3.954 1.00 89.25 84 ALA A N 1
ATOM 578 C CA . ALA A 1 84 ? 12.386 5.459 -2.757 1.00 89.25 84 ALA A CA 1
ATOM 579 C C . ALA A 1 84 ? 10.858 5.460 -2.597 1.00 89.25 84 ALA A C 1
ATOM 581 O O . ALA A 1 84 ? 10.346 5.337 -1.488 1.00 89.25 84 ALA A O 1
ATOM 582 N N . SER A 1 85 ? 10.112 5.524 -3.706 1.00 92.06 85 SER A N 1
ATOM 583 C CA . SER A 1 85 ? 8.652 5.417 -3.656 1.00 92.06 85 SER A CA 1
ATOM 584 C C . SER A 1 85 ? 8.160 4.036 -3.208 1.00 92.06 85 SER A C 1
ATOM 586 O O . SER A 1 85 ? 7.180 3.970 -2.475 1.00 92.06 85 SER A O 1
ATOM 588 N N . CYS A 1 86 ? 8.838 2.943 -3.584 1.00 89.69 86 CYS A N 1
ATOM 589 C CA . CYS A 1 86 ? 8.504 1.608 -3.077 1.00 89.69 86 CYS A CA 1
ATOM 590 C C . CYS A 1 86 ? 8.764 1.516 -1.568 1.00 89.69 86 CYS A C 1
ATOM 592 O O . CYS A 1 86 ? 7.920 1.017 -0.830 1.00 89.69 86 CYS A O 1
ATOM 594 N N . GLU A 1 87 ? 9.922 2.005 -1.116 1.00 90.62 87 GLU A N 1
ATOM 595 C CA . GLU A 1 87 ? 10.316 2.010 0.301 1.00 90.62 87 GLU A CA 1
ATOM 596 C C . GLU A 1 87 ? 9.328 2.819 1.150 1.00 90.62 87 GLU A C 1
ATOM 598 O O . GLU A 1 87 ? 8.874 2.340 2.186 1.00 90.62 87 GLU A O 1
ATOM 603 N N . ALA A 1 88 ? 8.902 3.990 0.666 1.00 92.38 88 ALA A N 1
ATOM 604 C CA . ALA A 1 88 ? 7.896 4.807 1.337 1.00 92.38 88 ALA A CA 1
ATOM 605 C C . ALA A 1 88 ? 6.560 4.067 1.518 1.00 92.38 88 ALA A C 1
ATOM 607 O O . ALA A 1 88 ? 5.940 4.174 2.573 1.00 92.38 88 ALA A O 1
ATOM 608 N N . VAL A 1 89 ? 6.114 3.288 0.523 1.00 94.25 89 VAL A N 1
ATOM 609 C CA . VAL A 1 89 ? 4.894 2.479 0.674 1.00 94.25 89 VAL A CA 1
ATOM 610 C C . VAL A 1 89 ? 5.097 1.376 1.715 1.00 94.25 89 VAL A C 1
ATOM 612 O O . VAL A 1 89 ? 4.214 1.177 2.542 1.00 94.25 89 VAL A O 1
ATOM 615 N N . VAL A 1 90 ? 6.244 0.689 1.717 1.00 92.69 90 VAL A N 1
ATOM 616 C CA . VAL A 1 90 ? 6.536 -0.376 2.696 1.00 92.69 90 VAL A CA 1
ATOM 617 C C . VAL A 1 90 ? 6.495 0.154 4.131 1.00 92.69 90 VAL A C 1
ATOM 619 O O . VAL A 1 90 ? 5.835 -0.452 4.972 1.00 92.69 90 VAL A O 1
ATOM 622 N N . VAL A 1 91 ? 7.122 1.304 4.391 1.00 92.75 91 VAL A N 1
ATOM 623 C CA . VAL A 1 91 ? 7.132 1.936 5.723 1.00 92.75 91 VAL A CA 1
ATOM 624 C C . VAL A 1 91 ? 5.715 2.261 6.204 1.00 92.75 91 VAL A C 1
ATOM 626 O O . VAL A 1 91 ? 5.368 2.004 7.357 1.00 92.75 91 VAL A O 1
ATOM 629 N N . GLU A 1 92 ? 4.861 2.800 5.331 1.00 93.25 92 GLU A N 1
ATOM 630 C CA . GLU A 1 92 ? 3.480 3.114 5.713 1.00 93.25 92 GLU A CA 1
ATOM 631 C C . GLU A 1 92 ? 2.629 1.846 5.914 1.00 93.25 92 GLU A C 1
ATOM 633 O O . GLU A 1 92 ? 1.797 1.807 6.823 1.00 93.25 92 GLU A O 1
ATOM 638 N N . LEU A 1 93 ? 2.876 0.778 5.144 1.00 94.31 93 LEU A N 1
ATOM 639 C CA . LEU A 1 93 ? 2.215 -0.518 5.343 1.00 94.31 93 LEU A CA 1
ATOM 640 C C . LEU A 1 93 ? 2.546 -1.133 6.707 1.00 94.31 93 LEU A C 1
ATOM 642 O O . LEU A 1 93 ? 1.648 -1.647 7.367 1.00 94.31 93 LEU A O 1
ATOM 646 N N . GLU A 1 94 ? 3.791 -1.029 7.176 1.00 93.88 94 GLU A N 1
ATOM 647 C CA . GLU A 1 94 ? 4.185 -1.511 8.510 1.00 93.88 94 GLU A CA 1
ATOM 648 C C . GLU A 1 94 ? 3.435 -0.792 9.642 1.00 93.88 94 GLU A C 1
ATOM 650 O O . GLU A 1 94 ? 3.123 -1.389 10.674 1.00 93.88 94 GLU A O 1
ATOM 655 N N . ALA A 1 95 ? 3.121 0.495 9.473 1.00 93.00 95 ALA A N 1
ATOM 656 C CA . ALA A 1 95 ? 2.299 1.226 10.435 1.00 93.00 95 ALA A CA 1
ATOM 657 C C . ALA A 1 95 ? 0.843 0.726 10.440 1.00 93.0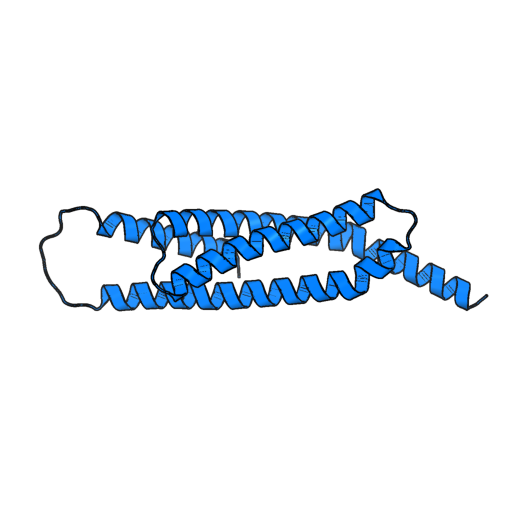0 95 ALA A C 1
ATOM 659 O O . ALA A 1 95 ? 0.255 0.554 11.509 1.00 93.00 95 ALA A O 1
ATOM 660 N N . VAL A 1 96 ? 0.275 0.446 9.263 1.00 94.69 96 VAL A N 1
ATOM 661 C CA . VAL A 1 96 ? -1.084 -0.107 9.137 1.00 94.69 96 VAL A CA 1
ATOM 662 C C . VAL A 1 96 ? -1.172 -1.512 9.731 1.00 94.69 96 VAL A C 1
ATOM 664 O O . VAL A 1 96 ? -2.123 -1.809 10.449 1.00 94.69 96 VAL A O 1
ATOM 667 N N . GLU A 1 97 ? -0.178 -2.362 9.481 1.00 94.56 97 GLU A N 1
ATOM 668 C CA . GLU A 1 97 ? -0.128 -3.726 10.016 1.00 94.56 97 GLU A CA 1
ATOM 669 C C . GLU A 1 97 ? -0.045 -3.745 11.537 1.00 94.56 97 GLU A C 1
ATOM 671 O O . GLU A 1 97 ? -0.779 -4.497 12.170 1.00 94.56 97 GLU A O 1
ATOM 676 N N . ARG A 1 98 ? 0.773 -2.872 12.137 1.00 93.69 98 ARG A N 1
ATOM 677 C CA . ARG A 1 98 ? 0.809 -2.729 13.599 1.00 93.69 98 ARG A CA 1
ATOM 678 C C . ARG A 1 98 ? -0.564 -2.364 14.163 1.00 93.69 98 ARG A C 1
ATOM 680 O O . ARG A 1 98 ? -1.018 -3.006 15.106 1.00 93.69 98 ARG A O 1
ATOM 687 N N . GLY A 1 99 ? -1.259 -1.400 13.557 1.00 91.88 99 GLY A N 1
ATOM 688 C CA . GLY A 1 99 ? -2.618 -1.041 13.976 1.00 91.88 99 GLY A CA 1
ATOM 689 C C . GLY A 1 99 ? -3.639 -2.168 13.764 1.00 91.88 99 GLY A C 1
ATOM 690 O O . GLY A 1 99 ? -4.510 -2.377 14.608 1.00 91.88 99 GLY A O 1
ATOM 691 N N . ALA A 1 100 ? -3.516 -2.942 12.683 1.00 91.88 100 ALA A N 1
ATOM 692 C CA . ALA A 1 100 ? -4.348 -4.121 12.441 1.00 91.88 100 ALA A CA 1
ATOM 693 C C . ALA A 1 100 ? -4.101 -5.227 13.485 1.00 91.88 100 ALA A C 1
ATOM 695 O O . ALA A 1 100 ? -5.059 -5.839 13.964 1.00 91.88 100 ALA A O 1
ATOM 696 N N . SER A 1 101 ? -2.854 -5.448 13.906 1.00 94.00 101 SER A N 1
ATOM 697 C CA . SER A 1 101 ? -2.523 -6.388 14.985 1.00 94.00 101 SER A CA 1
ATOM 698 C C . SER A 1 101 ? -3.129 -5.958 16.322 1.00 94.00 101 SER A C 1
ATOM 700 O O . SER A 1 101 ? -3.785 -6.764 16.976 1.00 94.00 101 SER A O 1
ATOM 702 N N . LEU A 1 102 ? -3.035 -4.673 16.684 1.00 92.38 102 LEU A N 1
ATOM 703 C CA . LEU A 1 102 ? -3.658 -4.145 17.909 1.00 92.38 102 LEU A CA 1
ATOM 704 C C . LEU A 1 102 ? -5.185 -4.311 17.907 1.00 92.38 102 LEU A C 1
ATOM 706 O O . LEU A 1 102 ? -5.782 -4.666 18.926 1.00 92.38 102 LEU A O 1
ATOM 710 N N . LEU A 1 103 ? -5.828 -4.094 16.755 1.00 89.94 103 LEU A N 1
ATOM 711 C CA . LEU A 1 103 ? -7.259 -4.356 16.568 1.00 89.94 103 LEU A CA 1
ATOM 712 C C . LEU A 1 103 ? -7.597 -5.845 16.719 1.00 89.94 103 LEU A C 1
ATOM 714 O O . LEU A 1 103 ? -8.614 -6.194 17.319 1.00 89.94 103 LEU A O 1
ATOM 718 N N . THR A 1 104 ? -6.746 -6.715 16.180 1.00 90.88 104 THR A N 1
ATOM 719 C CA . THR A 1 104 ? -6.885 -8.175 16.252 1.00 90.88 104 THR A CA 1
ATOM 720 C C . THR A 1 104 ? -6.800 -8.652 17.699 1.00 90.88 104 THR A C 1
ATOM 722 O O . THR A 1 104 ? -7.642 -9.431 18.143 1.00 90.88 104 THR A O 1
ATOM 725 N N . GLU A 1 105 ? -5.827 -8.158 18.455 1.00 91.00 105 GLU A N 1
ATOM 726 C CA . GLU A 1 105 ? -5.599 -8.514 19.859 1.00 91.00 105 GLU A CA 1
ATOM 727 C C . GLU A 1 105 ? -6.616 -7.865 20.813 1.00 91.00 105 GLU A C 1
ATOM 729 O O . GLU A 1 105 ? -6.698 -8.241 21.979 1.00 91.00 105 GLU A O 1
ATOM 734 N N . GLY A 1 106 ? -7.427 -6.920 20.321 1.00 86.94 106 GLY A N 1
ATOM 735 C CA . GLY A 1 106 ? -8.383 -6.173 21.139 1.00 86.94 106 GLY A CA 1
ATOM 736 C C . GLY A 1 106 ? -7.714 -5.171 22.084 1.00 86.94 106 GLY A C 1
ATOM 737 O O . GLY A 1 106 ? -8.317 -4.788 23.083 1.00 86.94 106 GLY A O 1
ATOM 738 N N . LEU A 1 107 ? -6.479 -4.762 21.777 1.00 87.81 107 LEU A N 1
ATOM 739 C CA . LEU A 1 107 ? -5.654 -3.862 22.590 1.00 87.81 107 LEU A CA 1
ATOM 740 C C . LEU A 1 107 ? -5.665 -2.410 22.091 1.00 87.81 107 LEU A C 1
ATOM 742 O O . LEU A 1 107 ? -5.104 -1.539 22.747 1.00 87.81 107 LEU A O 1
ATOM 746 N N . ALA A 1 108 ? -6.286 -2.141 20.939 1.00 88.88 108 ALA A N 1
ATOM 747 C CA . ALA A 1 108 ? -6.294 -0.815 20.330 1.00 88.88 108 ALA A CA 1
ATOM 748 C C . ALA A 1 108 ? -7.015 0.230 21.202 1.00 88.88 108 ALA A C 1
ATOM 750 O O . ALA A 1 108 ? -8.218 0.129 21.468 1.00 88.88 108 ALA A O 1
ATOM 751 N N . THR A 1 109 ? -6.288 1.276 21.585 1.00 90.38 109 THR A N 1
ATOM 752 C CA . THR A 1 109 ? -6.823 2.475 22.235 1.00 90.38 109 THR A CA 1
ATOM 753 C C . THR A 1 109 ? -7.424 3.445 21.213 1.00 90.38 109 THR A C 1
ATOM 755 O O . THR A 1 109 ? -7.250 3.301 20.002 1.00 90.38 109 THR A O 1
ATOM 758 N N . ALA A 1 110 ? -8.137 4.476 21.681 1.00 89.31 110 ALA A N 1
ATOM 759 C CA . ALA A 1 110 ? -8.636 5.533 20.798 1.00 89.31 110 ALA A CA 1
ATOM 760 C C . ALA A 1 110 ? -7.499 6.257 20.053 1.00 89.31 110 ALA A C 1
ATOM 762 O O . ALA A 1 110 ? -7.673 6.615 18.889 1.00 89.31 110 ALA A O 1
ATOM 763 N N . GLU A 1 111 ? -6.334 6.424 20.687 1.00 91.62 111 GLU A N 1
ATOM 764 C CA . GLU A 1 111 ? -5.171 7.039 20.046 1.00 91.62 111 GLU A CA 1
ATOM 765 C C . GLU A 1 111 ? -4.589 6.138 18.954 1.00 91.62 111 GLU A C 1
ATOM 767 O O . GLU A 1 111 ? -4.410 6.600 17.828 1.00 91.62 111 GLU A O 1
ATOM 772 N N . ASP A 1 112 ? -4.449 4.834 19.218 1.00 91.50 112 ASP A N 1
ATOM 773 C CA . ASP A 1 112 ? -3.996 3.864 18.207 1.00 91.50 112 ASP A CA 1
ATOM 774 C C . ASP A 1 112 ? -4.904 3.873 16.966 1.00 91.50 112 ASP A C 1
ATOM 776 O O . ASP A 1 112 ? -4.443 3.759 15.830 1.00 91.50 112 ASP A O 1
ATOM 780 N N . LEU A 1 113 ? -6.215 4.056 17.156 1.00 90.00 113 LEU A N 1
ATOM 781 C CA . LEU A 1 113 ? -7.184 4.146 16.060 1.00 90.00 113 LEU A CA 1
ATOM 782 C C . LEU A 1 113 ? -7.048 5.445 15.251 1.00 90.00 113 LEU A C 1
ATOM 784 O O . LEU A 1 113 ? -7.228 5.430 14.027 1.00 90.00 113 LEU A O 1
ATOM 788 N N . ARG A 1 114 ? -6.713 6.570 15.898 1.00 90.69 114 ARG A N 1
ATOM 789 C CA . ARG A 1 114 ? -6.417 7.841 15.210 1.00 90.69 114 ARG A CA 1
ATOM 790 C C . ARG A 1 114 ? -5.110 7.747 14.429 1.00 90.69 114 ARG A C 1
ATOM 792 O O . ARG A 1 114 ? -5.072 8.171 13.267 1.00 90.69 114 ARG A O 1
ATOM 799 N N . GLU A 1 115 ? -4.079 7.152 15.022 1.00 93.62 115 GLU A N 1
ATOM 800 C CA . GLU A 1 115 ? -2.803 6.883 14.361 1.00 93.62 115 GLU A CA 1
ATOM 801 C C . GLU A 1 115 ? -2.978 5.948 13.163 1.00 93.62 115 GLU A C 1
ATOM 803 O O . GLU A 1 115 ? -2.482 6.253 12.075 1.00 93.62 115 GLU A O 1
ATOM 808 N N . LEU A 1 116 ? -3.764 4.877 13.310 1.00 93.56 116 LEU A N 1
ATOM 809 C CA . LEU A 1 116 ? -4.119 3.970 12.220 1.00 93.56 116 LEU A CA 1
ATOM 810 C C . LEU A 1 116 ? -4.849 4.708 11.091 1.00 93.56 116 LEU A C 1
ATOM 812 O O . LEU A 1 116 ? -4.497 4.558 9.921 1.00 93.56 116 LEU A O 1
ATOM 816 N N . ALA A 1 117 ? -5.827 5.559 11.411 1.00 92.94 117 ALA A N 1
ATOM 817 C CA . ALA A 1 117 ? -6.514 6.366 10.403 1.00 92.94 117 ALA A CA 1
ATOM 818 C C . ALA A 1 117 ? -5.546 7.313 9.666 1.00 92.94 117 ALA A C 1
ATOM 820 O O . ALA A 1 117 ? -5.673 7.518 8.454 1.00 92.94 117 ALA A O 1
ATOM 821 N N . ALA A 1 118 ? -4.561 7.882 10.368 1.00 93.62 118 ALA A N 1
ATOM 822 C CA . ALA A 1 118 ? -3.516 8.703 9.762 1.00 93.62 118 ALA A CA 1
ATOM 823 C C . ALA A 1 118 ? -2.571 7.876 8.874 1.00 93.62 118 ALA A C 1
ATOM 825 O O . ALA A 1 118 ? -2.282 8.296 7.750 1.00 93.62 118 ALA A O 1
ATOM 826 N N . ALA A 1 119 ? -2.156 6.692 9.328 1.00 93.81 119 ALA A N 1
ATOM 827 C CA . ALA A 1 119 ? -1.335 5.754 8.565 1.00 93.81 119 ALA A CA 1
ATOM 828 C C . ALA A 1 119 ? -2.041 5.300 7.281 1.00 93.81 119 ALA A C 1
ATOM 830 O O . ALA A 1 119 ? -1.437 5.305 6.212 1.00 93.81 119 ALA A O 1
ATOM 831 N N . LEU A 1 120 ? -3.345 5.019 7.329 1.00 95.06 120 LEU A N 1
ATOM 832 C CA . LEU A 1 120 ? -4.135 4.660 6.146 1.00 95.06 120 LEU A CA 1
ATOM 833 C C . LEU A 1 120 ? -4.197 5.792 5.114 1.00 95.06 120 LEU A C 1
ATOM 835 O O . LEU A 1 120 ? -4.087 5.547 3.908 1.00 95.06 120 LEU A O 1
ATOM 839 N N . ARG A 1 121 ? -4.324 7.047 5.566 1.00 94.50 121 ARG A N 1
ATOM 840 C CA . ARG A 1 121 ? -4.277 8.222 4.679 1.00 94.50 121 ARG A CA 1
ATOM 841 C C . ARG A 1 121 ? -2.900 8.400 4.043 1.00 94.50 121 ARG A C 1
ATOM 843 O O . ARG A 1 121 ? -2.827 8.631 2.835 1.00 94.50 121 ARG A O 1
ATOM 850 N N . ARG A 1 122 ? -1.820 8.263 4.817 1.00 95.12 122 ARG A N 1
ATOM 851 C CA . ARG A 1 122 ? -0.447 8.332 4.291 1.00 95.12 122 ARG A CA 1
ATOM 852 C C . ARG A 1 122 ? -0.155 7.194 3.318 1.00 95.12 122 ARG A C 1
ATOM 854 O O . ARG A 1 122 ? 0.310 7.467 2.217 1.00 95.12 122 ARG A O 1
ATOM 861 N N . THR A 1 123 ? -0.550 5.965 3.653 1.00 95.31 123 THR A N 1
ATOM 862 C CA . THR A 1 123 ? -0.456 4.789 2.773 1.00 95.31 123 THR A CA 1
ATOM 863 C C . THR A 1 123 ? -1.164 5.046 1.448 1.00 95.31 123 THR A C 1
ATOM 865 O O . THR A 1 123 ? -0.586 4.831 0.386 1.00 95.31 123 THR A O 1
ATOM 868 N N . ARG A 1 124 ? -2.394 5.579 1.473 1.00 95.00 124 ARG A N 1
ATOM 869 C CA . ARG A 1 124 ? -3.129 5.936 0.249 1.00 95.00 124 ARG A CA 1
ATOM 870 C C . ARG A 1 124 ? -2.345 6.925 -0.615 1.00 95.00 124 ARG A C 1
ATOM 872 O O . ARG A 1 124 ? -2.234 6.714 -1.822 1.00 95.00 124 ARG A O 1
ATOM 879 N N . SER A 1 125 ? -1.816 7.991 -0.016 1.00 94.69 125 SER A N 1
ATOM 880 C CA . SER A 1 125 ? -1.024 9.000 -0.729 1.00 94.69 125 SER A CA 1
ATOM 881 C C . SER A 1 125 ? 0.270 8.416 -1.301 1.00 94.69 125 SER A C 1
ATOM 883 O O . SER A 1 125 ? 0.578 8.653 -2.469 1.00 94.69 125 SER A O 1
ATOM 885 N N . ALA A 1 126 ? 0.985 7.604 -0.520 1.00 94.94 126 ALA A N 1
ATOM 886 C CA . ALA A 1 126 ? 2.207 6.927 -0.940 1.00 94.94 126 ALA A CA 1
ATOM 887 C C . ALA A 1 126 ? 1.943 5.964 -2.107 1.00 94.94 126 ALA A C 1
ATOM 889 O O . ALA A 1 126 ? 2.626 6.035 -3.126 1.00 94.94 126 ALA A O 1
ATOM 890 N N . VAL A 1 127 ? 0.897 5.133 -2.020 1.00 95.25 127 VAL A N 1
ATOM 891 C CA . VAL A 1 127 ? 0.489 4.212 -3.094 1.00 95.25 127 VAL A CA 1
ATOM 892 C C . VAL A 1 127 ? 0.089 4.979 -4.355 1.00 95.25 127 VAL A C 1
ATOM 894 O O . VAL A 1 127 ? 0.460 4.577 -5.456 1.00 95.25 127 VAL A O 1
ATOM 897 N N . ALA A 1 128 ? -0.642 6.089 -4.229 1.00 94.62 128 ALA A N 1
ATOM 898 C CA . ALA A 1 128 ? -1.034 6.906 -5.377 1.00 94.62 128 ALA A CA 1
ATOM 899 C C . ALA A 1 128 ? 0.181 7.534 -6.079 1.00 94.62 128 ALA A C 1
ATOM 901 O O . ALA A 1 128 ? 0.274 7.480 -7.308 1.00 94.62 128 ALA A O 1
ATOM 902 N N . LEU A 1 129 ? 1.123 8.088 -5.310 1.00 93.81 129 LEU A N 1
ATOM 903 C CA . LEU A 1 129 ? 2.375 8.627 -5.840 1.00 93.81 129 LEU A CA 1
ATOM 904 C C . LEU A 1 129 ? 3.205 7.529 -6.511 1.00 93.81 129 LEU A C 1
ATOM 906 O O . LEU A 1 129 ? 3.629 7.692 -7.654 1.00 93.81 129 LEU A O 1
ATOM 910 N N . HIS A 1 130 ? 3.386 6.400 -5.830 1.00 94.12 130 HIS A N 1
ATOM 911 C CA . HIS A 1 130 ? 4.131 5.261 -6.345 1.00 94.12 130 HIS A CA 1
ATOM 912 C C . HIS A 1 130 ? 3.526 4.742 -7.656 1.00 94.12 130 HIS A C 1
ATOM 914 O O . HIS A 1 130 ? 4.245 4.594 -8.638 1.00 94.12 130 HIS A O 1
ATOM 920 N N . ARG A 1 131 ? 2.200 4.570 -7.737 1.00 93.88 131 ARG A N 1
ATOM 921 C CA . ARG A 1 131 ? 1.515 4.147 -8.972 1.00 93.88 131 ARG A CA 1
ATOM 922 C C . ARG A 1 131 ? 1.733 5.112 -10.137 1.00 93.88 131 ARG A C 1
ATOM 924 O O . ARG A 1 131 ? 1.906 4.650 -11.265 1.00 93.88 131 ARG A O 1
ATOM 931 N N . ARG A 1 132 ? 1.744 6.426 -9.884 1.00 94.31 132 ARG A N 1
ATOM 932 C CA . ARG A 1 132 ? 2.066 7.436 -10.908 1.00 94.31 132 ARG A CA 1
ATOM 933 C C . ARG A 1 132 ? 3.510 7.303 -11.377 1.00 94.31 132 ARG A C 1
ATOM 935 O O . ARG A 1 132 ? 3.744 7.115 -12.563 1.00 94.31 132 ARG A O 1
ATOM 942 N N . LEU A 1 133 ? 4.472 7.301 -10.452 1.00 91.62 133 LEU A N 1
ATOM 943 C CA . LEU A 1 133 ? 5.894 7.118 -10.776 1.00 91.62 133 LEU A CA 1
ATOM 944 C C . LEU A 1 133 ? 6.140 5.805 -11.533 1.00 91.62 133 LEU A C 1
ATOM 946 O O . LEU A 1 133 ? 6.923 5.754 -12.480 1.00 91.62 133 LEU A O 1
ATOM 950 N N . TRP A 1 134 ? 5.433 4.748 -11.148 1.00 90.62 134 TRP A N 1
ATOM 951 C CA . TRP A 1 134 ? 5.515 3.447 -11.783 1.00 90.62 134 TRP A CA 1
ATOM 952 C C . TRP A 1 134 ? 5.009 3.463 -13.228 1.00 90.62 134 TRP A C 1
ATOM 954 O O . TRP A 1 134 ? 5.701 3.007 -14.139 1.00 90.62 134 TRP A O 1
ATOM 964 N N . THR A 1 135 ? 3.813 4.009 -13.436 1.00 91.44 135 THR A N 1
ATOM 965 C CA . THR A 1 135 ? 3.136 4.019 -14.740 1.00 91.44 135 THR A CA 1
ATOM 966 C C . THR A 1 135 ? 3.800 4.986 -15.710 1.00 91.44 135 THR A C 1
ATOM 968 O O . THR A 1 135 ? 4.034 4.629 -16.862 1.00 91.44 135 THR A O 1
ATOM 971 N N . ASP A 1 136 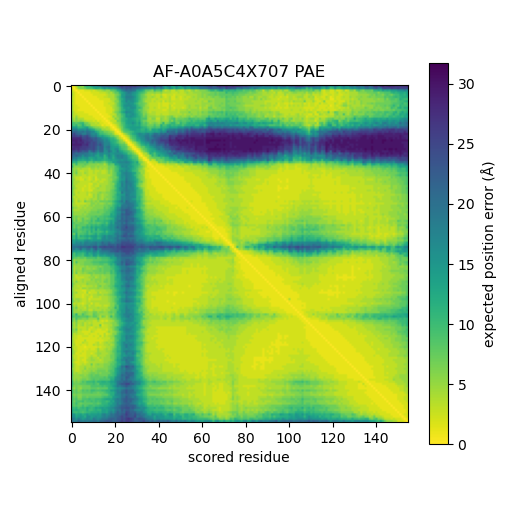? 4.151 6.178 -15.231 1.00 90.69 136 ASP A N 1
ATOM 972 C CA . ASP A 1 136 ? 4.623 7.271 -16.078 1.00 90.69 136 ASP A CA 1
ATOM 973 C C . ASP A 1 136 ? 6.136 7.205 -16.319 1.00 90.69 136 ASP A C 1
ATOM 975 O O . ASP A 1 136 ? 6.623 7.753 -17.305 1.00 90.69 136 ASP A O 1
ATOM 979 N N . GLN A 1 137 ? 6.900 6.553 -15.430 1.00 87.12 137 GLN A N 1
ATOM 980 C CA . GLN A 1 137 ? 8.367 6.552 -15.502 1.00 87.12 137 GLN A CA 1
ATOM 981 C C . GLN A 1 137 ? 8.967 5.147 -15.520 1.00 87.12 137 GLN A C 1
ATOM 983 O O . GLN A 1 137 ? 9.726 4.822 -16.432 1.00 87.12 137 GLN A O 1
ATOM 988 N N . ALA A 1 138 ? 8.645 4.301 -14.537 1.00 88.06 138 ALA A N 1
ATOM 989 C CA . ALA A 1 138 ? 9.322 3.013 -14.369 1.00 88.06 138 ALA A CA 1
ATOM 990 C C . ALA A 1 138 ? 9.029 2.030 -15.515 1.00 88.06 138 ALA A C 1
ATOM 992 O O . ALA A 1 138 ? 9.953 1.445 -16.083 1.00 88.06 138 ALA A O 1
ATOM 993 N N . LEU A 1 139 ? 7.752 1.853 -15.871 1.00 88.44 139 LEU A N 1
ATOM 994 C CA . LEU A 1 139 ? 7.330 0.899 -16.900 1.00 88.44 139 LEU A CA 1
ATOM 995 C C . LEU A 1 139 ? 7.791 1.276 -18.317 1.00 88.44 139 LEU A C 1
ATOM 997 O O . LEU A 1 139 ? 8.328 0.393 -18.993 1.00 88.44 139 LEU A O 1
ATOM 1001 N N . PRO A 1 140 ? 7.614 2.525 -18.800 1.00 89.06 140 PRO A N 1
ATOM 1002 C CA . PRO A 1 140 ? 8.112 2.921 -20.116 1.00 89.06 140 PRO A CA 1
ATOM 1003 C C . PRO A 1 140 ? 9.619 2.712 -20.230 1.00 89.06 140 PRO A C 1
ATOM 1005 O O . PRO A 1 140 ? 10.084 2.082 -21.177 1.00 89.06 140 PRO A O 1
ATOM 1008 N N . LEU A 1 141 ? 10.363 3.122 -19.203 1.00 86.12 141 LEU A N 1
ATOM 1009 C CA . LEU A 1 141 ? 11.809 2.996 -19.203 1.00 86.12 141 LEU A CA 1
ATOM 1010 C C . LEU A 1 141 ? 12.275 1.535 -19.199 1.00 86.12 141 LEU A C 1
ATOM 1012 O O . LEU A 1 141 ? 13.194 1.165 -19.926 1.00 86.12 141 LEU A O 1
ATOM 1016 N N . ALA A 1 142 ? 11.639 0.674 -18.404 1.00 89.12 142 ALA A N 1
ATOM 1017 C CA . ALA A 1 142 ? 11.972 -0.746 -18.405 1.00 89.12 142 ALA A CA 1
ATOM 1018 C C . ALA A 1 142 ? 11.741 -1.382 -19.787 1.00 89.12 142 ALA A C 1
ATOM 1020 O O . ALA A 1 142 ? 12.535 -2.219 -20.216 1.00 89.12 142 ALA A O 1
ATOM 1021 N N . ARG A 1 143 ? 10.691 -0.964 -20.507 1.00 90.44 143 ARG A N 1
ATOM 1022 C CA . ARG A 1 143 ? 10.422 -1.425 -21.879 1.00 90.44 143 ARG A CA 1
ATOM 1023 C C . ARG A 1 143 ? 11.488 -0.958 -22.865 1.00 90.44 143 ARG A C 1
ATOM 1025 O O . ARG A 1 143 ? 11.889 -1.759 -23.704 1.00 90.44 143 ARG A O 1
ATOM 1032 N N . GLU A 1 144 ? 11.943 0.289 -22.764 1.00 89.56 144 GLU A N 1
ATOM 1033 C CA . GLU A 1 144 ? 13.037 0.824 -23.590 1.00 89.56 144 GLU A CA 1
ATOM 1034 C C . GLU A 1 144 ? 14.320 0.013 -23.384 1.00 89.56 144 GLU A C 1
ATOM 1036 O O . GLU A 1 144 ? 14.839 -0.563 -24.335 1.00 89.56 144 GLU A O 1
ATOM 1041 N N . VAL A 1 145 ? 14.747 -0.172 -22.130 1.00 88.06 145 VAL A N 1
ATOM 1042 C CA . VAL A 1 145 ? 15.958 -0.944 -21.791 1.00 88.06 145 VAL A CA 1
ATOM 1043 C C . VAL A 1 145 ? 15.884 -2.385 -22.304 1.00 88.06 145 VAL A C 1
ATOM 1045 O O . VAL A 1 145 ? 16.871 -2.926 -22.803 1.00 88.06 145 VAL A O 1
ATOM 1048 N N . LEU A 1 146 ? 14.727 -3.039 -22.169 1.00 89.50 146 LEU A N 1
ATOM 1049 C CA . LEU A 1 146 ? 14.539 -4.406 -22.661 1.00 89.50 146 LEU A CA 1
ATOM 1050 C C . LEU A 1 146 ? 14.553 -4.476 -24.191 1.00 89.50 146 LEU A C 1
ATOM 1052 O O . LEU A 1 146 ? 15.099 -5.435 -24.737 1.00 89.50 146 LEU A O 1
ATOM 1056 N N . ARG A 1 147 ? 13.983 -3.478 -24.876 1.00 92.25 147 ARG A N 1
ATOM 1057 C CA . ARG A 1 147 ? 14.007 -3.393 -26.341 1.00 92.25 147 ARG A CA 1
ATOM 1058 C C . ARG A 1 147 ? 15.431 -3.197 -26.852 1.00 92.25 147 ARG A C 1
ATOM 1060 O O . ARG A 1 147 ? 15.862 -3.984 -27.687 1.00 92.25 147 ARG A O 1
ATOM 1067 N N . ASP A 1 148 ? 16.179 -2.257 -26.284 1.00 88.75 148 ASP A N 1
ATOM 1068 C CA . ASP A 1 148 ? 17.566 -1.988 -26.681 1.00 88.75 148 ASP A CA 1
ATOM 1069 C C . ASP A 1 148 ? 18.448 -3.234 -26.524 1.00 88.75 148 ASP A C 1
ATOM 1071 O O . ASP A 1 148 ? 19.252 -3.567 -27.394 1.00 88.75 148 ASP A O 1
ATOM 1075 N N . ARG A 1 149 ? 18.258 -3.987 -25.434 1.00 88.44 149 ARG A N 1
ATOM 1076 C CA . ARG A 1 149 ? 18.949 -5.267 -25.214 1.00 88.44 149 ARG A CA 1
ATOM 1077 C C . ARG A 1 149 ? 18.571 -6.329 -26.237 1.00 88.44 149 ARG A C 1
ATOM 1079 O O . ARG A 1 149 ? 19.443 -7.068 -26.687 1.00 88.44 149 ARG A O 1
ATOM 1086 N N . ALA A 1 150 ? 17.289 -6.432 -26.574 1.00 91.88 150 ALA A N 1
ATOM 1087 C CA . ALA A 1 150 ? 16.824 -7.378 -27.579 1.00 91.88 150 ALA A CA 1
ATOM 1088 C C . ALA A 1 150 ? 17.387 -7.040 -28.966 1.00 91.88 150 ALA A C 1
ATOM 1090 O O . ALA A 1 150 ? 17.767 -7.950 -29.700 1.00 91.88 150 ALA A O 1
ATOM 1091 N N . ASP A 1 151 ? 17.487 -5.754 -29.303 1.00 92.44 151 ASP A N 1
ATOM 1092 C CA . ASP A 1 151 ? 18.063 -5.291 -30.565 1.00 92.44 151 ASP A CA 1
ATOM 1093 C C . ASP A 1 151 ? 19.576 -5.535 -30.624 1.00 92.44 151 ASP A C 1
ATOM 1095 O O . ASP A 1 151 ? 20.081 -5.961 -31.661 1.00 92.44 151 ASP A O 1
ATOM 1099 N N . LEU A 1 152 ? 20.297 -5.338 -29.513 1.00 89.50 152 LEU A N 1
ATOM 1100 C CA . LEU A 1 152 ? 21.719 -5.682 -29.405 1.00 89.50 152 LEU A CA 1
ATOM 1101 C C . LEU A 1 152 ? 21.968 -7.186 -29.544 1.00 89.50 152 LEU A C 1
ATOM 1103 O O . LEU A 1 152 ? 22.922 -7.572 -30.202 1.00 89.50 152 LEU A O 1
ATOM 1107 N N . ALA A 1 153 ? 21.113 -8.036 -28.972 1.00 90.06 153 ALA A N 1
ATOM 1108 C CA . ALA A 1 153 ? 21.258 -9.490 -29.066 1.00 90.06 153 ALA A CA 1
ATOM 1109 C C . ALA A 1 153 ? 20.980 -10.056 -30.474 1.00 90.06 153 ALA A C 1
ATOM 1111 O O . ALA A 1 153 ? 21.293 -11.214 -30.740 1.00 90.06 153 ALA A O 1
ATOM 1112 N N . ARG A 1 154 ? 20.347 -9.273 -31.359 1.00 89.19 154 ARG A N 1
ATOM 1113 C CA . ARG A 1 154 ? 20.052 -9.650 -32.754 1.00 89.19 154 ARG A CA 1
ATOM 1114 C C . ARG A 1 154 ? 21.132 -9.216 -33.747 1.00 89.19 154 ARG A C 1
ATOM 1116 O O . ARG A 1 154 ? 21.030 -9.586 -34.915 1.00 89.19 154 ARG A O 1
ATOM 1123 N N . ARG A 1 155 ? 22.083 -8.391 -33.313 1.00 80.19 155 ARG A N 1
ATOM 1124 C CA . ARG A 1 155 ? 23.214 -7.906 -34.113 1.00 80.19 155 ARG A CA 1
ATOM 1125 C C . ARG A 1 155 ? 24.442 -8.759 -33.842 1.00 80.19 155 ARG A C 1
ATOM 1127 O O . ARG A 1 155 ? 25.195 -8.965 -34.814 1.00 80.19 155 ARG A O 1
#

Nearest PDB structures (foldseek):
  5y04-assembly1_A  TM=7.340E-01  e=3.265E+00  Mus musculus

Solvent-accessible surface area (backbone atoms only — not comparable to full-atom values): 8301 Å² total; per-residue (Å²): 140,49,57,67,56,55,22,51,52,28,42,60,48,19,59,52,51,55,62,71,71,58,92,82,80,91,81,91,78,86,76,58,69,62,57,53,52,53,51,51,39,36,55,49,16,54,52,48,49,53,51,47,52,52,52,48,53,53,50,49,53,46,55,70,60,48,49,63,55,41,69,75,47,98,48,68,68,64,50,48,53,51,50,52,33,54,53,51,29,53,58,28,42,54,49,36,48,52,39,23,49,30,34,60,72,69,67,57,46,46,64,50,23,48,51,29,24,51,28,29,51,50,29,48,52,33,46,52,51,33,52,46,46,38,63,76,46,51,52,57,50,38,52,52,56,52,47,56,51,54,56,57,76,73,108

Secondary structure (DSSP, 8-state):
--HHHHHHHHHHHHHHHHHTTSS-------SHHHHHHHHHHHHHHHHHHHHHHHHHHHHHHHHHHHHHHHTTSS-HHHHHHHHHHHHHHHHHHHHHHHHHHHHHHT---HHHHHHHHHHHHHHHHHHHHHHHHIIIIIHHHHHHHHHHHHHHHT-

Radius of gyration: 21.55 Å; Cα contacts (8 Å, |Δi|>4): 121; chains: 1; bounding box: 53×19×68 Å

Foldseek 3Di:
DALLVLLVLLLVLLVVLVVVPDPDDDDDDDDPVVVVSLVSLLVSLVVLVVVLVVLVVVLVCCCVPQLVLVVPDPPVVLSVVLVVLSVQLNVLSVLLNVLSVCSNVVNDHSVSSNSNSVSSVSNRVSVVVNVCSCVVPRVVVSVVSVVVVVVVVVD

Mean predicted aligned error: 7.66 Å

Sequence (155 aa):
MDLAVAALAASALAERSDASLLPGSTGGAPSTAGGSSARRARALADHLADTCAGLRSDLTVQQLVVLPVLRTAPLGLRTAVVRASCEAVVVELEAVERGASLLTEGLATAEDLRELAAALRRTRSAVALHRRLWTDQALPLAREVLRDRADLARR